Protein AF-A0A093H3T4-F1 (afdb_monomer_lite)

InterPro domains:
  IPR007248 Mpv17/PMP22 [PF04117] (50-95)
  IPR007248 Mpv17/PMP22 [PTHR11266] (2-95)

pLDDT: mean 73.81, std 11.04, range [38.28, 86.94]

Foldseek 3Di:
DDPDPVNVVLVVVLCVVQPDDDLVSVVVSVCCCLVPVVLVVLLVVLQVVCVVVVHDPVRSVVCCVVVSVVVSVVCVVPVVVVSVVCPVVVDPPPD

Sequence (95 aa):
LLQGPVLGSWYKVLDRLIPGATKAVAVRKMLLDQGGFAPCFLGCFLAIAGAMNGLSVQENWSKIQQDYVDALLTNYCIWPPVQIANFYFVPLNHR

Radius of gyration: 16.25 Å; chains: 1; bounding box: 37×25×40 Å

Secondary structure (DSSP, 8-state):
----HHHHHHHHHHHHHS---SHHHHHHHHHHIIIIIHHHHHHHHHHHHHHHTT--HHHHHHHHHHHHHHHHHHHHHHHHHHHHHHHHHS-TT--

Organism: NCBI:txid441894

Structure (mmCIF, N/CA/C/O backbone):
data_AF-A0A093H3T4-F1
#
_entry.id   AF-A0A093H3T4-F1
#
loop_
_atom_site.group_PDB
_atom_site.id
_atom_site.type_symbol
_atom_site.label_atom_id
_atom_site.label_alt_id
_atom_site.label_comp_id
_atom_site.label_asym_id
_atom_site.label_entity_id
_atom_site.label_seq_id
_atom_site.pdbx_PDB_ins_code
_atom_site.Cartn_x
_atom_site.Cartn_y
_atom_site.Cartn_z
_atom_site.occupancy
_atom_site.B_iso_or_equiv
_atom_site.auth_seq_id
_atom_site.auth_comp_id
_atom_site.auth_asym_id
_atom_site.auth_atom_id
_atom_site.pdbx_PDB_model_num
ATOM 1 N N . LEU A 1 1 ? 13.723 16.320 -3.525 1.00 38.28 1 LEU A N 1
ATOM 2 C CA . LEU A 1 1 ? 12.307 16.678 -3.279 1.00 38.28 1 LEU A CA 1
ATOM 3 C C . LEU A 1 1 ? 11.788 15.784 -2.166 1.00 38.28 1 LEU A C 1
ATOM 5 O O . LEU A 1 1 ? 12.072 14.596 -2.206 1.00 38.28 1 LEU A O 1
ATOM 9 N N . LEU A 1 2 ? 11.174 16.382 -1.146 1.00 43.81 2 LEU A N 1
ATOM 10 C CA . LEU A 1 2 ? 10.850 15.838 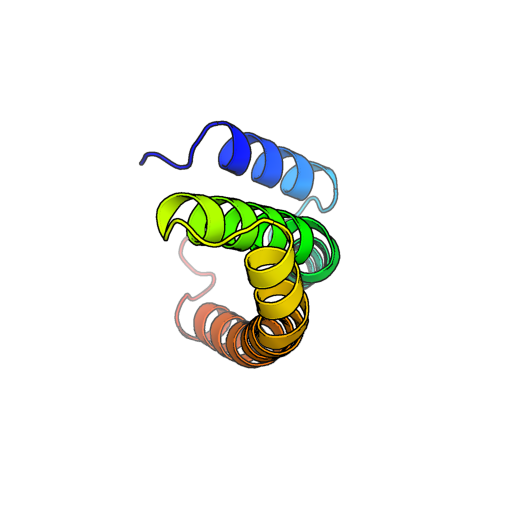0.181 1.00 43.81 2 LEU A CA 1
ATOM 11 C C . LEU A 1 2 ? 10.129 14.470 0.163 1.00 43.81 2 LEU A C 1
ATOM 13 O O . LEU A 1 2 ? 8.924 14.397 0.368 1.00 43.81 2 LEU A O 1
ATOM 17 N N . GLN A 1 3 ? 10.851 13.367 -0.035 1.00 47.50 3 GLN A N 1
ATOM 18 C CA . GLN A 1 3 ? 10.390 12.066 0.446 1.00 47.50 3 GLN A CA 1
ATOM 19 C C . GLN A 1 3 ? 10.791 12.004 1.917 1.00 47.50 3 GLN A C 1
ATOM 21 O O . GLN A 1 3 ? 11.978 12.100 2.228 1.00 47.50 3 GLN A O 1
ATOM 26 N N . GLY A 1 4 ? 9.811 11.958 2.823 1.00 59.38 4 GLY A N 1
ATOM 27 C CA . GLY A 1 4 ? 10.053 12.030 4.266 1.00 59.38 4 GLY A CA 1
ATOM 28 C C . GLY A 1 4 ? 11.126 11.035 4.740 1.00 59.38 4 GLY A C 1
ATOM 29 O O . GLY A 1 4 ? 11.337 10.008 4.090 1.00 59.38 4 GLY A O 1
ATOM 30 N N . PRO A 1 5 ? 11.798 11.295 5.878 1.00 65.12 5 PRO A N 1
ATOM 31 C CA . PRO A 1 5 ? 12.917 10.475 6.365 1.00 65.12 5 PRO A CA 1
ATOM 32 C C . PRO A 1 5 ? 12.582 8.975 6.457 1.00 65.12 5 PRO A C 1
ATOM 34 O O . PRO A 1 5 ? 13.454 8.130 6.256 1.00 65.12 5 PRO A O 1
ATOM 37 N N . VAL A 1 6 ? 11.307 8.646 6.677 1.00 61.00 6 VAL A N 1
ATOM 38 C CA . VAL A 1 6 ? 10.765 7.280 6.685 1.00 61.00 6 VAL A CA 1
ATOM 39 C C . VAL A 1 6 ? 10.815 6.629 5.298 1.00 61.00 6 VAL A C 1
ATOM 41 O O . VAL A 1 6 ? 11.361 5.538 5.156 1.00 61.00 6 VAL A O 1
ATOM 44 N N . LEU A 1 7 ? 10.324 7.315 4.262 1.00 61.06 7 LEU A N 1
ATOM 45 C CA . LEU A 1 7 ? 10.337 6.819 2.882 1.00 61.06 7 LEU A CA 1
ATOM 46 C C . LEU A 1 7 ? 11.770 6.669 2.366 1.00 61.06 7 LEU A C 1
ATOM 48 O O . LEU A 1 7 ? 12.120 5.629 1.817 1.00 61.06 7 LEU A O 1
ATOM 52 N N . GLY A 1 8 ? 12.633 7.659 2.612 1.00 68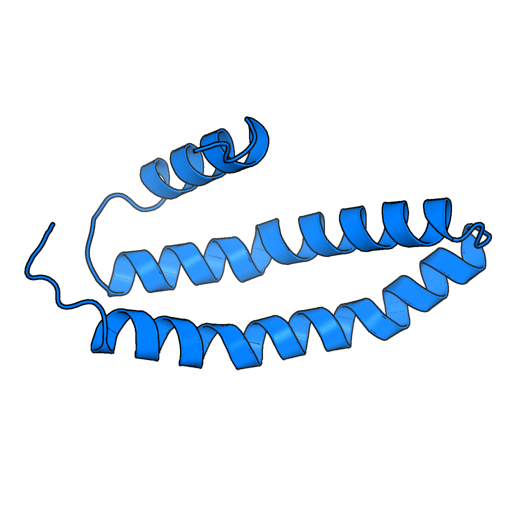.19 8 GLY A N 1
ATOM 53 C CA . GLY A 1 8 ? 14.040 7.579 2.209 1.00 68.19 8 GLY A CA 1
ATOM 54 C C . GLY A 1 8 ? 14.798 6.425 2.879 1.00 68.19 8 GLY A C 1
ATOM 55 O O . GLY A 1 8 ? 15.650 5.792 2.254 1.00 68.19 8 GLY A O 1
ATOM 56 N N . SER A 1 9 ? 14.474 6.116 4.139 1.00 72.50 9 SER A N 1
ATOM 57 C CA . SER A 1 9 ? 15.056 4.974 4.857 1.00 72.50 9 SER A CA 1
ATOM 58 C C . SER A 1 9 ? 14.532 3.643 4.320 1.00 72.50 9 SER A C 1
ATOM 60 O O . SER A 1 9 ? 15.311 2.711 4.128 1.00 72.50 9 SER A O 1
ATOM 62 N N . TRP A 1 10 ? 13.238 3.570 4.009 1.00 69.88 10 TRP A N 1
ATOM 63 C CA . TRP A 1 10 ? 12.615 2.385 3.428 1.00 69.88 10 TRP A CA 1
ATOM 64 C C . TRP A 1 10 ? 13.157 2.060 2.028 1.00 69.88 10 TRP A C 1
ATOM 66 O O . TRP A 1 10 ? 13.564 0.926 1.776 1.00 69.88 10 TRP A O 1
ATOM 76 N N . TYR A 1 11 ? 13.311 3.063 1.156 1.00 66.25 11 TYR A N 1
ATOM 77 C CA . TYR A 1 11 ? 13.944 2.880 -0.154 1.00 66.25 11 TYR A CA 1
ATOM 78 C C . TYR A 1 11 ? 15.403 2.411 -0.047 1.00 66.25 11 TYR A C 1
ATOM 80 O O . TYR A 1 11 ? 15.825 1.549 -0.816 1.00 66.25 11 TYR A O 1
ATOM 88 N N . LYS A 1 12 ? 16.166 2.891 0.947 1.00 71.81 12 LYS A N 1
ATOM 89 C CA . LYS A 1 12 ? 17.523 2.380 1.230 1.00 71.81 12 LYS A CA 1
ATOM 90 C C . LYS A 1 12 ? 17.526 0.912 1.664 1.00 71.81 12 LYS A C 1
ATOM 92 O O . LYS A 1 12 ? 18.436 0.171 1.291 1.00 71.81 12 LYS A O 1
ATOM 97 N N . VAL A 1 13 ? 16.541 0.487 2.456 1.00 75.38 13 VAL A N 1
ATOM 98 C CA . VAL A 1 13 ? 16.375 -0.921 2.854 1.00 75.38 13 VAL A CA 1
ATOM 99 C C . VAL A 1 13 ? 16.015 -1.778 1.640 1.00 75.38 13 VAL A C 1
ATOM 101 O O . VAL A 1 13 ? 16.646 -2.810 1.424 1.00 75.38 13 VAL A O 1
ATOM 104 N N . LEU A 1 14 ? 15.090 -1.320 0.795 1.00 67.44 14 LEU A N 1
ATOM 105 C CA . LEU A 1 14 ? 14.729 -1.977 -0.466 1.00 67.44 14 LEU A CA 1
ATOM 106 C C . LEU A 1 14 ? 15.922 -2.119 -1.421 1.00 67.44 14 LEU A C 1
ATOM 108 O O . LEU A 1 14 ? 16.099 -3.178 -2.024 1.00 67.44 14 LEU A O 1
ATOM 112 N N . ASP A 1 15 ? 16.760 -1.088 -1.543 1.00 71.25 15 ASP A N 1
ATOM 113 C CA . ASP A 1 15 ? 17.978 -1.127 -2.361 1.00 71.25 15 ASP A CA 1
ATOM 114 C C . ASP A 1 15 ? 19.030 -2.102 -1.819 1.00 71.25 15 ASP A C 1
ATOM 116 O O . ASP A 1 15 ? 19.719 -2.747 -2.610 1.00 71.25 15 ASP A O 1
ATOM 120 N N . ARG A 1 16 ? 19.133 -2.261 -0.492 1.00 74.81 16 ARG A N 1
ATOM 121 C CA . ARG A 1 16 ? 20.004 -3.275 0.127 1.00 74.81 16 ARG A CA 1
ATOM 122 C C . ARG A 1 16 ? 19.463 -4.696 -0.017 1.00 74.81 16 ARG A C 1
ATOM 124 O O . ARG A 1 16 ? 20.251 -5.610 -0.231 1.00 74.81 16 ARG A O 1
ATOM 131 N N . LEU A 1 17 ? 18.151 -4.887 0.125 1.00 70.31 17 LEU A N 1
ATOM 132 C CA . LEU A 1 17 ? 17.511 -6.205 0.047 1.00 70.31 17 LEU A CA 1
ATOM 133 C C . LEU A 1 17 ? 17.493 -6.751 -1.378 1.00 70.31 17 LEU A C 1
ATOM 135 O O . LEU A 1 17 ? 17.661 -7.951 -1.585 1.00 70.31 17 LEU A O 1
ATOM 139 N N . ILE A 1 18 ? 17.283 -5.879 -2.365 1.00 68.88 18 ILE A N 1
ATOM 140 C CA . ILE A 1 18 ? 17.274 -6.265 -3.771 1.00 68.88 18 ILE A CA 1
ATOM 141 C C . ILE A 1 18 ? 18.222 -5.336 -4.537 1.00 68.88 18 ILE A C 1
ATOM 143 O O . ILE A 1 18 ? 17.781 -4.347 -5.141 1.00 68.88 18 ILE A O 1
ATOM 147 N N . PRO A 1 19 ? 19.531 -5.643 -4.521 1.00 66.50 19 PRO A N 1
ATOM 148 C CA . PRO A 1 19 ? 20.510 -4.888 -5.279 1.00 66.50 19 PRO A CA 1
ATOM 149 C C . PRO A 1 19 ? 20.277 -5.105 -6.775 1.00 66.50 19 PRO A C 1
ATOM 151 O O . PRO A 1 19 ? 20.072 -6.224 -7.247 1.00 66.50 19 PRO A O 1
ATOM 154 N N . GLY A 1 20 ? 20.298 -4.011 -7.530 1.00 65.00 20 GLY A N 1
ATOM 155 C CA . GLY A 1 20 ? 20.157 -4.041 -8.979 1.00 65.00 20 GLY A CA 1
ATOM 156 C C . GLY A 1 20 ? 19.076 -3.114 -9.521 1.00 65.00 20 GLY A C 1
ATOM 157 O O . GLY A 1 20 ? 18.241 -2.549 -8.815 1.00 65.00 20 GLY A O 1
ATOM 158 N N . ALA A 1 21 ? 19.140 -2.951 -10.835 1.00 63.97 21 ALA A N 1
ATOM 159 C CA . ALA A 1 21 ? 18.388 -1.965 -11.599 1.00 63.97 21 ALA A CA 1
ATOM 160 C C . ALA A 1 21 ? 17.427 -2.601 -12.618 1.00 63.97 21 ALA A C 1
ATOM 162 O O . ALA A 1 21 ? 16.754 -1.895 -13.366 1.00 63.97 21 ALA A O 1
ATOM 163 N N . THR A 1 22 ? 17.374 -3.930 -12.680 1.00 69.69 22 THR A N 1
ATOM 164 C CA . THR A 1 22 ? 16.628 -4.654 -13.710 1.00 69.69 22 THR A CA 1
ATOM 165 C C . THR A 1 22 ? 15.124 -4.662 -13.439 1.00 69.69 22 THR A C 1
ATOM 167 O O . THR A 1 22 ? 14.667 -4.506 -12.306 1.00 69.69 22 THR A O 1
ATOM 170 N N . LYS A 1 23 ? 14.329 -4.891 -14.492 1.00 67.94 23 LYS A N 1
ATOM 171 C CA . LYS A 1 23 ? 12.857 -4.952 -14.409 1.00 67.94 23 LYS A CA 1
ATOM 172 C C . LYS A 1 23 ? 12.380 -5.965 -13.358 1.00 67.94 23 LYS A C 1
ATOM 174 O O . LYS A 1 23 ? 11.496 -5.666 -12.566 1.00 67.94 23 LYS A O 1
ATOM 179 N N . ALA A 1 24 ? 13.044 -7.120 -13.277 1.00 71.44 24 ALA A N 1
ATOM 180 C CA . ALA A 1 24 ? 12.773 -8.140 -12.264 1.00 71.44 24 ALA A CA 1
ATOM 181 C C . ALA A 1 24 ? 13.024 -7.648 -10.825 1.00 71.44 24 ALA A C 1
ATOM 183 O O . ALA A 1 24 ? 12.284 -8.011 -9.913 1.00 71.44 24 ALA A O 1
ATOM 184 N N . VAL A 1 25 ? 14.034 -6.798 -10.611 1.00 73.50 25 VAL A N 1
ATOM 185 C CA . VAL A 1 25 ? 14.315 -6.189 -9.302 1.00 73.50 25 VAL A CA 1
ATOM 186 C C . VAL A 1 25 ? 13.220 -5.198 -8.917 1.00 73.50 25 VAL A C 1
ATOM 188 O O . VAL A 1 25 ? 12.766 -5.217 -7.779 1.00 73.50 25 VAL A O 1
ATOM 191 N N . ALA A 1 26 ? 12.741 -4.386 -9.858 1.00 71.31 26 ALA A N 1
ATOM 192 C CA . ALA A 1 26 ? 11.646 -3.454 -9.605 1.00 71.31 26 ALA A CA 1
ATOM 193 C C . ALA A 1 26 ? 10.316 -4.172 -9.293 1.00 71.31 26 ALA A C 1
ATOM 195 O O . ALA A 1 26 ? 9.600 -3.753 -8.385 1.00 71.31 26 ALA A O 1
ATOM 196 N N . VAL A 1 27 ? 10.020 -5.295 -9.956 1.00 75.19 27 VAL A N 1
ATOM 197 C CA . VAL A 1 27 ? 8.863 -6.141 -9.603 1.00 75.19 27 VAL A CA 1
ATOM 198 C C . VAL A 1 27 ? 9.026 -6.734 -8.200 1.00 75.19 27 VAL A C 1
ATOM 200 O O . VAL A 1 27 ? 8.108 -6.652 -7.393 1.00 75.19 27 VAL A O 1
ATOM 203 N N . ARG A 1 28 ? 10.204 -7.272 -7.855 1.00 74.44 28 ARG A N 1
ATOM 204 C CA . ARG A 1 28 ? 10.461 -7.813 -6.506 1.00 74.44 28 ARG A CA 1
ATOM 205 C C . ARG A 1 28 ? 10.373 -6.745 -5.410 1.00 74.44 28 ARG A C 1
ATOM 207 O O . ARG A 1 28 ? 9.830 -7.024 -4.347 1.00 74.44 28 ARG A O 1
ATOM 214 N N . LYS A 1 29 ? 10.874 -5.532 -5.672 1.00 75.31 29 LYS A N 1
ATOM 215 C CA . LYS A 1 29 ? 10.749 -4.385 -4.761 1.00 75.31 29 LYS A CA 1
ATOM 216 C C . LYS A 1 29 ? 9.286 -4.018 -4.556 1.00 75.31 29 LYS A C 1
ATOM 218 O O . LYS A 1 29 ? 8.876 -3.909 -3.411 1.00 75.31 29 LYS A O 1
ATOM 223 N N . MET A 1 30 ? 8.497 -3.941 -5.631 1.00 76.94 30 MET A N 1
ATOM 224 C CA . MET A 1 30 ? 7.054 -3.706 -5.528 1.00 76.94 30 MET A CA 1
ATOM 225 C C . MET A 1 30 ? 6.354 -4.804 -4.735 1.00 76.94 30 MET A C 1
ATOM 227 O O . MET A 1 30 ? 5.5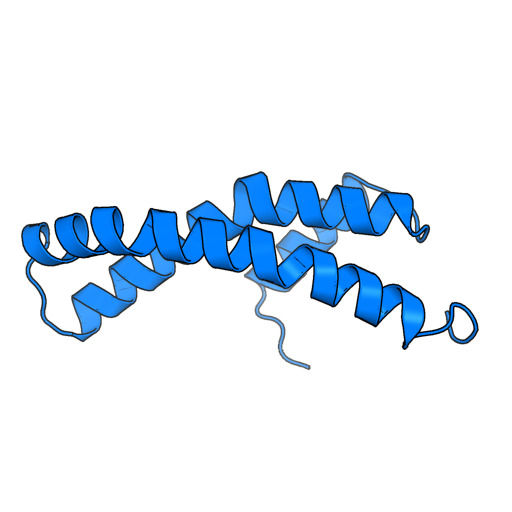40 -4.479 -3.892 1.00 76.94 30 MET A O 1
ATOM 231 N N . LEU A 1 31 ? 6.670 -6.083 -4.945 1.00 79.00 31 LEU A N 1
ATOM 232 C CA . LEU A 1 31 ? 6.048 -7.166 -4.175 1.00 79.00 31 LEU A CA 1
ATOM 233 C C . LEU A 1 31 ? 6.356 -7.069 -2.672 1.00 79.00 31 LEU A C 1
ATOM 235 O O . LEU A 1 31 ? 5.470 -7.309 -1.858 1.00 79.00 31 LEU A O 1
ATOM 239 N N . LEU A 1 32 ? 7.580 -6.684 -2.299 1.00 79.62 32 LEU A N 1
ATOM 240 C CA . LEU A 1 32 ? 7.944 -6.425 -0.900 1.00 79.62 32 LEU A CA 1
ATOM 241 C C . LEU A 1 32 ? 7.227 -5.198 -0.329 1.00 79.62 32 LEU A C 1
ATOM 243 O O . LEU A 1 32 ? 6.744 -5.240 0.802 1.00 79.62 32 LEU A O 1
ATOM 247 N N . ASP A 1 33 ? 7.144 -4.127 -1.115 1.00 77.00 33 ASP A N 1
ATOM 248 C CA . ASP A 1 33 ? 6.442 -2.904 -0.733 1.00 77.00 33 ASP A CA 1
ATOM 249 C C . ASP A 1 33 ? 4.961 -3.193 -0.490 1.00 77.00 33 ASP A C 1
ATOM 251 O O . ASP A 1 33 ? 4.417 -2.919 0.576 1.00 77.00 33 ASP A O 1
ATOM 255 N N . GLN A 1 34 ? 4.340 -3.863 -1.454 1.00 72.38 34 GLN A N 1
ATOM 256 C CA . GLN A 1 34 ? 2.934 -4.224 -1.459 1.00 72.38 34 GLN A CA 1
ATOM 257 C C . GLN A 1 34 ? 2.595 -5.262 -0.386 1.00 72.38 34 GLN A C 1
ATOM 259 O O . GLN A 1 34 ? 1.521 -5.192 0.203 1.00 72.38 34 GLN A O 1
ATOM 264 N N . GLY A 1 35 ? 3.491 -6.208 -0.095 1.00 74.31 35 GLY A N 1
ATOM 265 C CA . GLY A 1 35 ? 3.257 -7.262 0.895 1.00 74.31 35 GLY A CA 1
ATOM 266 C C . GLY A 1 35 ? 3.497 -6.845 2.348 1.00 74.31 35 GLY A C 1
ATOM 267 O O . GLY A 1 35 ? 2.888 -7.421 3.245 1.00 74.31 35 GLY A O 1
ATOM 268 N N . GLY A 1 36 ? 4.374 -5.868 2.599 1.00 76.25 36 GLY A N 1
ATOM 269 C CA . GLY A 1 36 ? 4.771 -5.491 3.961 1.00 76.25 36 GLY A CA 1
ATOM 270 C C . GLY A 1 36 ? 4.506 -4.032 4.313 1.00 76.25 36 GLY A C 1
ATOM 271 O O . GLY A 1 36 ? 3.884 -3.735 5.332 1.00 76.25 36 GLY A O 1
ATOM 272 N N . PHE A 1 37 ? 4.977 -3.104 3.483 1.00 75.69 37 PHE A N 1
ATOM 273 C CA . PHE A 1 37 ? 4.935 -1.682 3.815 1.00 75.69 37 PHE A CA 1
ATOM 274 C C . PHE A 1 37 ? 3.566 -1.063 3.546 1.00 75.69 37 PHE A C 1
ATOM 276 O O . PHE A 1 37 ? 3.033 -0.374 4.410 1.00 75.69 37 PHE A O 1
ATOM 283 N N . ALA A 1 38 ? 2.969 -1.350 2.390 1.00 78.00 38 ALA A N 1
ATOM 284 C CA . ALA A 1 38 ? 1.644 -0.883 2.005 1.00 78.00 38 ALA A CA 1
ATOM 285 C C . ALA A 1 38 ? 0.551 -1.245 3.031 1.00 78.00 38 ALA A C 1
ATOM 287 O O . ALA A 1 38 ? -0.150 -0.325 3.451 1.00 78.00 38 ALA A O 1
ATOM 288 N N . PRO A 1 39 ? 0.418 -2.502 3.508 1.00 77.44 39 PRO A N 1
ATOM 289 C CA . PRO A 1 39 ? -0.570 -2.846 4.532 1.00 77.44 39 PRO A CA 1
ATOM 290 C C . PRO A 1 39 ? -0.347 -2.088 5.850 1.00 77.44 39 PRO A C 1
ATOM 292 O O . PRO A 1 39 ? -1.272 -1.475 6.380 1.00 77.44 39 PRO A O 1
ATOM 295 N N . CYS A 1 40 ? 0.891 -2.032 6.351 1.00 81.38 40 CYS A N 1
ATOM 296 C CA . CYS A 1 40 ? 1.204 -1.288 7.575 1.00 81.38 40 CYS A CA 1
ATOM 297 C C . CYS A 1 40 ? 0.938 0.219 7.431 1.00 81.38 40 CYS A C 1
ATOM 299 O O . CYS A 1 40 ? 0.321 0.831 8.303 1.00 81.38 40 CYS A O 1
ATOM 301 N N . PHE A 1 41 ? 1.370 0.820 6.322 1.00 80.19 41 PHE A N 1
ATOM 302 C CA . PHE A 1 41 ? 1.184 2.242 6.053 1.00 80.19 41 PHE A CA 1
ATOM 303 C C . PHE A 1 41 ? -0.297 2.598 5.900 1.00 80.19 41 PHE A C 1
ATOM 305 O O . PHE A 1 41 ? -0.750 3.579 6.484 1.00 80.19 41 PHE A O 1
ATOM 312 N N . LEU A 1 42 ? -1.060 1.783 5.167 1.00 81.00 42 LEU A N 1
ATOM 313 C CA . LEU A 1 42 ? -2.494 1.968 4.965 1.00 81.00 42 LEU A CA 1
ATOM 314 C C . LEU A 1 42 ? -3.268 1.838 6.282 1.00 81.00 42 LEU A C 1
ATOM 316 O O . LEU A 1 42 ? -4.130 2.666 6.563 1.00 81.00 42 LEU A O 1
ATOM 320 N N . GLY A 1 43 ? -2.921 0.856 7.121 1.00 81.56 43 GLY A N 1
ATOM 321 C CA . GLY A 1 43 ? -3.510 0.695 8.451 1.00 81.56 43 GLY A CA 1
ATOM 322 C C . GLY A 1 43 ? -3.252 1.907 9.350 1.00 81.56 43 GLY A C 1
ATOM 323 O O . GLY A 1 43 ? -4.188 2.449 9.936 1.00 81.56 43 GLY A O 1
ATOM 324 N N . CYS A 1 44 ? -2.007 2.394 9.407 1.00 83.69 44 CYS A N 1
ATOM 325 C CA . CYS A 1 44 ? -1.673 3.615 10.147 1.00 83.69 44 CYS A CA 1
ATOM 326 C C . CYS A 1 44 ? -2.387 4.850 9.584 1.00 83.69 44 CYS A C 1
ATOM 328 O O . CYS A 1 44 ? -2.889 5.671 10.350 1.00 83.69 44 CYS A O 1
ATOM 330 N N . PHE A 1 45 ? -2.453 4.983 8.259 1.00 83.81 45 PHE A N 1
ATOM 331 C CA . PHE A 1 45 ? -3.115 6.102 7.597 1.00 83.81 45 PHE A CA 1
ATOM 332 C C . PHE A 1 45 ? -4.613 6.133 7.905 1.00 83.81 45 PHE A C 1
ATOM 334 O O . PHE A 1 45 ? -5.122 7.173 8.314 1.00 83.81 45 PHE A O 1
ATOM 341 N N . LEU A 1 46 ? -5.310 5.000 7.773 1.00 82.62 46 LEU A N 1
ATOM 342 C CA . LEU A 1 46 ? -6.733 4.902 8.094 1.00 82.62 46 LEU A CA 1
ATOM 343 C C . LEU A 1 46 ? -6.989 5.130 9.589 1.00 82.62 46 LEU A C 1
ATOM 345 O O . LEU A 1 46 ? -7.928 5.840 9.937 1.00 82.62 46 LEU A O 1
ATOM 349 N N . ALA A 1 47 ? -6.118 4.624 10.470 1.00 83.12 47 ALA A N 1
ATOM 350 C CA . ALA A 1 47 ? -6.220 4.868 11.906 1.00 83.12 47 ALA A CA 1
ATOM 351 C C . ALA A 1 47 ? -6.134 6.365 12.248 1.00 83.12 47 ALA A C 1
ATOM 353 O O . ALA A 1 47 ? -6.982 6.874 12.984 1.00 83.12 47 ALA A O 1
ATOM 354 N N . ILE A 1 48 ? -5.159 7.078 11.674 1.00 84.88 48 ILE A N 1
ATOM 355 C CA . ILE A 1 48 ? -5.011 8.530 11.839 1.00 84.88 48 ILE A CA 1
ATOM 356 C C . ILE A 1 48 ? -6.200 9.265 11.212 1.00 84.88 48 ILE A C 1
ATOM 358 O O . ILE A 1 48 ? -6.760 10.164 11.835 1.00 84.88 48 ILE A O 1
ATOM 362 N N . ALA A 1 49 ? -6.624 8.869 10.011 1.00 83.25 49 ALA A N 1
ATOM 363 C CA . ALA A 1 49 ? -7.745 9.488 9.315 1.00 83.25 49 ALA A CA 1
ATOM 364 C C . ALA A 1 49 ? -9.051 9.358 10.111 1.00 83.25 49 ALA A C 1
ATOM 366 O O . ALA A 1 49 ? -9.787 10.334 10.234 1.00 83.25 49 ALA A O 1
ATOM 367 N N . GLY A 1 50 ? -9.340 8.195 10.695 1.00 83.38 50 GLY A N 1
ATOM 368 C CA . GLY A 1 50 ? -10.525 8.026 11.533 1.00 83.38 50 GLY A CA 1
ATOM 369 C C . GLY A 1 50 ? -10.460 8.834 12.826 1.00 83.38 50 GLY A C 1
ATOM 370 O O . GLY A 1 50 ? -11.457 9.447 13.200 1.00 83.38 50 GLY A O 1
ATOM 371 N N . ALA A 1 51 ? -9.279 8.938 13.446 1.00 84.62 51 ALA A N 1
ATOM 372 C CA . ALA A 1 51 ? -9.074 9.813 14.600 1.00 84.62 51 ALA A CA 1
ATOM 373 C C . ALA A 1 51 ? -9.302 11.297 14.248 1.00 84.62 51 ALA A C 1
ATOM 375 O O . ALA A 1 51 ? -9.946 12.018 15.004 1.00 84.62 51 ALA A O 1
ATOM 376 N N . MET A 1 52 ? -8.838 11.746 13.077 1.00 86.62 52 MET A N 1
ATOM 377 C CA . MET A 1 52 ? -9.071 13.110 12.581 1.00 86.62 52 MET A CA 1
ATOM 378 C C . MET A 1 52 ? -10.539 13.386 12.236 1.00 86.62 52 MET A C 1
ATOM 380 O O . MET A 1 52 ? -10.996 14.513 12.395 1.00 86.62 52 MET A O 1
ATOM 384 N N . ASN A 1 53 ? -11.280 12.372 11.785 1.00 84.38 53 ASN A N 1
ATOM 385 C CA . ASN A 1 53 ? -12.719 12.476 11.527 1.00 84.38 53 ASN A CA 1
ATOM 386 C C . ASN A 1 53 ? -13.565 12.437 12.814 1.00 84.38 53 ASN A C 1
ATOM 388 O O . ASN A 1 53 ? -14.786 12.543 12.736 1.00 84.38 53 ASN A O 1
ATOM 392 N N . GLY A 1 54 ? -12.941 12.287 13.988 1.00 86.94 54 GLY A N 1
ATOM 393 C CA . GLY A 1 54 ? -13.643 12.209 15.269 1.00 86.94 54 GLY A CA 1
ATOM 394 C C . GLY A 1 54 ? -14.404 10.898 15.479 1.00 86.94 54 GLY A C 1
ATOM 395 O O . GLY A 1 54 ? -15.285 10.847 16.334 1.00 86.94 54 GLY A O 1
ATOM 396 N N . LEU A 1 55 ? -14.081 9.847 14.715 1.00 86.12 55 LEU A N 1
ATOM 397 C CA . LEU A 1 55 ? -14.674 8.524 14.898 1.00 86.12 55 LEU A CA 1
ATOM 398 C C . LEU A 1 55 ? -14.214 7.918 16.225 1.00 86.12 55 LEU A C 1
ATOM 400 O O . LEU A 1 55 ? -13.048 8.050 16.616 1.00 86.12 55 LEU A O 1
ATOM 404 N N . SER A 1 56 ? -15.108 7.189 16.893 1.00 86.44 56 SER A N 1
ATOM 405 C CA . SER A 1 56 ? -14.712 6.356 18.026 1.00 86.44 56 SER A CA 1
ATOM 406 C C . SER A 1 56 ? -13.743 5.256 17.576 1.00 86.44 56 SER A C 1
ATOM 408 O O . SER A 1 56 ? -13.688 4.874 16.404 1.00 86.44 56 SER A O 1
ATOM 410 N N . VAL A 1 57 ? -12.968 4.706 18.515 1.00 81.19 57 VAL A N 1
ATOM 411 C CA . VAL A 1 57 ? -11.997 3.639 18.218 1.00 81.19 57 VAL A CA 1
ATOM 412 C C . VAL A 1 57 ? -12.688 2.424 17.591 1.00 81.19 57 VAL A C 1
ATOM 414 O O . VAL A 1 57 ? -12.144 1.837 16.659 1.00 81.19 57 VAL A O 1
ATOM 417 N N . GLN A 1 58 ? -13.895 2.074 18.049 1.00 85.31 58 GLN A N 1
ATOM 418 C CA . GLN A 1 58 ? -14.671 0.970 17.482 1.00 85.31 58 GLN A CA 1
ATOM 419 C C . GLN A 1 58 ? -15.142 1.254 16.050 1.00 85.31 58 GLN A C 1
ATOM 421 O O . GLN A 1 58 ? -15.014 0.384 15.190 1.00 85.31 58 GLN A O 1
ATOM 426 N N . GLU A 1 59 ? -15.652 2.456 15.771 1.00 85.38 59 GLU A N 1
ATOM 427 C CA . GLU A 1 59 ? -16.099 2.841 14.423 1.00 85.38 59 GLU A CA 1
ATOM 428 C C . GLU A 1 59 ? -14.927 2.910 13.449 1.00 85.38 59 GLU A C 1
ATOM 430 O O . GLU A 1 59 ? -15.011 2.396 12.335 1.00 85.38 59 GLU A O 1
ATOM 435 N N . ASN A 1 60 ? -13.809 3.489 13.888 1.00 85.38 60 ASN A N 1
ATOM 436 C CA . ASN A 1 60 ? -12.585 3.545 13.105 1.00 85.38 60 ASN A CA 1
ATOM 437 C C . ASN A 1 60 ? -12.062 2.136 12.805 1.00 85.38 60 ASN A C 1
ATOM 439 O O . ASN A 1 60 ? -11.739 1.825 11.665 1.00 85.38 60 ASN A O 1
ATOM 443 N N . TRP A 1 61 ? -12.046 1.249 13.804 1.00 82.50 61 TRP A N 1
ATOM 444 C CA . TRP A 1 61 ? -11.638 -0.140 13.610 1.00 82.50 61 TRP A CA 1
ATOM 445 C C . TRP A 1 61 ? -12.550 -0.883 12.630 1.00 82.50 61 TRP A C 1
ATOM 447 O O . TRP A 1 61 ? -12.062 -1.567 11.734 1.00 82.50 61 TRP A O 1
ATOM 457 N N . SER A 1 62 ? -13.867 -0.718 12.757 1.00 85.00 62 SER A N 1
ATOM 458 C CA . SER A 1 62 ? -14.833 -1.355 11.858 1.00 85.00 62 SER A CA 1
ATOM 459 C C . SER A 1 62 ? -14.688 -0.840 10.422 1.00 85.00 62 SER A C 1
ATOM 461 O O . SER A 1 62 ? -14.651 -1.633 9.482 1.00 85.00 62 SER A O 1
ATOM 463 N N . LYS A 1 63 ? -14.481 0.474 10.261 1.00 83.44 63 LYS A N 1
ATOM 464 C CA . LYS A 1 63 ? -14.206 1.109 8.970 1.00 83.44 63 LYS A CA 1
ATOM 465 C C . LYS A 1 63 ? -12.890 0.634 8.363 1.00 83.44 63 LYS A C 1
ATOM 467 O O . LYS A 1 63 ? -12.852 0.336 7.177 1.00 83.44 63 LYS A O 1
ATOM 472 N N . ILE A 1 64 ? -11.834 0.508 9.169 1.00 83.88 64 ILE A N 1
ATOM 473 C CA . ILE A 1 64 ? -10.571 -0.088 8.731 1.00 83.88 64 ILE A CA 1
ATOM 474 C C . ILE A 1 64 ? -10.840 -1.507 8.244 1.00 83.88 64 ILE A C 1
ATOM 476 O O . ILE A 1 64 ? -10.482 -1.810 7.123 1.00 83.88 64 ILE A O 1
ATOM 480 N N . GLN A 1 65 ? -11.513 -2.373 9.001 1.00 82.12 65 GLN A N 1
ATOM 481 C CA . GLN A 1 65 ? -11.735 -3.750 8.543 1.00 82.12 65 GLN A CA 1
AT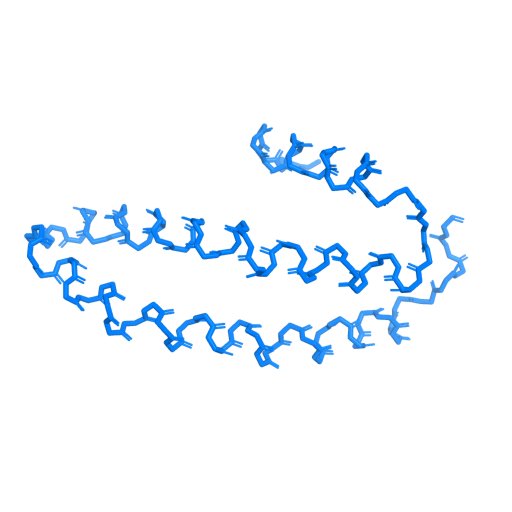OM 482 C C . GLN A 1 65 ? -12.541 -3.850 7.240 1.00 82.12 65 GLN A C 1
ATOM 484 O O . GLN A 1 65 ? -12.264 -4.746 6.445 1.00 82.12 65 GLN A O 1
ATOM 489 N N . GLN A 1 66 ? -13.495 -2.943 7.013 1.00 84.38 66 GLN A N 1
ATOM 490 C CA . GLN A 1 66 ? -14.256 -2.881 5.763 1.00 84.38 66 GLN A CA 1
ATOM 491 C C . GLN A 1 66 ? -13.416 -2.336 4.603 1.00 84.38 66 GLN A C 1
ATOM 493 O O . GLN A 1 66 ? -13.242 -3.014 3.595 1.00 84.38 66 GLN A O 1
ATOM 498 N N . ASP A 1 67 ? -12.848 -1.141 4.761 1.00 82.94 67 ASP A N 1
ATOM 499 C CA . ASP A 1 67 ? -12.207 -0.414 3.662 1.00 82.94 67 ASP A CA 1
ATOM 500 C C . ASP A 1 67 ? -10.779 -0.912 3.386 1.00 82.94 67 ASP A C 1
ATOM 502 O O . ASP A 1 67 ? -10.265 -0.753 2.281 1.00 82.94 67 ASP A O 1
ATOM 506 N N . TYR A 1 68 ? -10.107 -1.514 4.371 1.00 81.75 68 TYR A N 1
ATOM 507 C CA . TYR A 1 68 ? -8.704 -1.922 4.265 1.00 81.75 68 TYR A CA 1
ATOM 508 C C . TYR A 1 68 ? -8.492 -3.005 3.218 1.00 81.75 68 TYR A C 1
ATOM 510 O O . TYR A 1 68 ? -7.555 -2.904 2.430 1.00 81.75 68 TYR A O 1
ATOM 518 N N . VAL A 1 69 ? -9.347 -4.030 3.192 1.00 81.69 69 VAL A N 1
ATOM 519 C CA . VAL A 1 69 ? -9.207 -5.136 2.235 1.00 81.69 69 VAL A CA 1
ATOM 520 C C . VAL A 1 69 ? -9.471 -4.640 0.817 1.00 81.69 69 VAL A C 1
ATOM 522 O O . VAL A 1 69 ? -8.674 -4.917 -0.077 1.00 81.69 69 VAL A O 1
ATOM 525 N N . ASP A 1 70 ? -10.518 -3.839 0.623 1.00 82.50 70 ASP A N 1
ATOM 526 C CA . ASP A 1 70 ? -10.857 -3.262 -0.680 1.00 82.50 70 ASP A CA 1
ATOM 527 C C . ASP A 1 70 ? -9.788 -2.284 -1.171 1.00 82.50 70 ASP A C 1
ATOM 529 O O . ASP A 1 70 ? -9.390 -2.323 -2.339 1.00 82.50 70 ASP A O 1
ATOM 533 N N . ALA A 1 71 ? -9.255 -1.444 -0.282 1.00 80.88 71 ALA A N 1
ATOM 534 C CA . ALA A 1 71 ? -8.158 -0.543 -0.602 1.00 80.88 71 ALA A CA 1
ATOM 535 C C . ALA A 1 71 ? -6.874 -1.317 -0.935 1.00 80.88 71 ALA A C 1
ATOM 537 O O . ALA A 1 71 ? -6.196 -0.965 -1.901 1.00 80.88 71 ALA A O 1
ATOM 538 N N . LEU A 1 72 ? -6.558 -2.392 -0.204 1.00 81.81 72 LEU A N 1
ATOM 539 C CA . LEU A 1 72 ? -5.399 -3.246 -0.472 1.00 81.81 72 LEU A CA 1
ATOM 540 C C . LEU A 1 72 ? -5.539 -3.968 -1.821 1.00 81.81 72 LEU A C 1
ATOM 542 O O . LEU A 1 72 ? -4.617 -3.935 -2.633 1.00 81.81 72 LEU A O 1
ATOM 546 N N . LEU A 1 73 ? -6.704 -4.559 -2.098 1.00 81.31 73 LEU A N 1
ATOM 547 C CA . LEU A 1 73 ? -6.999 -5.232 -3.364 1.00 81.31 73 LEU A CA 1
ATOM 548 C C . LEU A 1 73 ? -6.965 -4.262 -4.542 1.00 81.31 73 LEU A C 1
ATOM 550 O O . LEU A 1 73 ? -6.368 -4.563 -5.573 1.00 81.31 73 LEU A O 1
ATOM 554 N N . THR A 1 74 ? -7.543 -3.073 -4.384 1.00 81.94 74 THR A N 1
ATOM 555 C CA . THR A 1 74 ? -7.487 -2.013 -5.398 1.00 81.94 74 THR A CA 1
ATOM 556 C C . THR A 1 74 ? -6.044 -1.605 -5.671 1.00 81.94 74 THR A C 1
ATOM 558 O O . THR A 1 74 ? -5.637 -1.487 -6.825 1.00 81.94 74 THR A O 1
ATOM 561 N N . ASN A 1 75 ? -5.237 -1.452 -4.621 1.00 79.06 75 ASN A N 1
ATOM 562 C CA . ASN A 1 75 ? -3.817 -1.150 -4.737 1.00 79.06 75 ASN A CA 1
ATOM 563 C C . ASN A 1 75 ? -3.083 -2.275 -5.496 1.00 79.06 75 ASN A C 1
ATOM 565 O O . ASN A 1 75 ? -2.351 -2.000 -6.446 1.00 79.06 75 ASN A O 1
ATOM 569 N N . TYR A 1 76 ? -3.365 -3.541 -5.178 1.00 76.50 76 TYR A N 1
ATOM 570 C CA . TYR A 1 76 ? -2.816 -4.708 -5.878 1.00 76.50 76 TYR A CA 1
ATOM 571 C C . TYR A 1 76 ? -3.309 -4.868 -7.317 1.00 76.50 76 TYR A C 1
ATOM 573 O O . TYR A 1 76 ? -2.585 -5.440 -8.124 1.00 76.50 76 TYR A O 1
ATOM 581 N N . CYS A 1 77 ? -4.488 -4.356 -7.669 1.00 79.56 77 CYS A N 1
ATOM 582 C CA . CYS A 1 77 ? -5.003 -4.371 -9.038 1.00 79.56 77 CYS A CA 1
ATOM 583 C C . CYS A 1 77 ? -4.484 -3.203 -9.884 1.00 79.56 77 CYS A C 1
ATOM 585 O O . CYS A 1 77 ? -4.215 -3.391 -11.065 1.00 79.56 77 CYS A O 1
ATOM 587 N N . ILE A 1 78 ? -4.334 -2.004 -9.310 1.00 78.69 78 ILE A N 1
ATOM 588 C CA . ILE A 1 78 ? -3.904 -0.796 -10.036 1.00 78.69 78 ILE A CA 1
ATOM 589 C C . ILE A 1 78 ? -2.388 -0.775 -10.235 1.00 78.69 78 ILE A C 1
ATOM 591 O O . ILE A 1 78 ? -1.907 -0.365 -11.295 1.00 78.69 78 ILE A O 1
ATOM 595 N N . TRP A 1 79 ? -1.614 -1.226 -9.247 1.00 73.50 79 TRP A N 1
ATOM 596 C CA . TRP A 1 79 ? -0.160 -1.108 -9.313 1.00 73.50 79 TRP A CA 1
ATOM 597 C C . TRP A 1 79 ? 0.522 -1.970 -10.371 1.00 73.50 79 TRP A C 1
ATOM 599 O O . TRP A 1 79 ? 1.425 -1.438 -11.009 1.00 73.50 79 TRP A O 1
ATOM 609 N N . PRO A 1 80 ? 0.147 -3.236 -10.630 1.00 74.25 80 PRO A N 1
ATOM 610 C CA . PRO A 1 80 ? 0.766 -4.014 -11.699 1.00 74.25 80 PRO A CA 1
ATOM 611 C C . PRO A 1 80 ? 0.589 -3.379 -13.091 1.00 74.25 80 PRO A C 1
ATOM 613 O O . PRO A 1 80 ? 1.600 -3.225 -13.777 1.00 74.25 80 PRO A O 1
ATOM 616 N N . PRO A 1 81 ? -0.611 -2.916 -13.507 1.00 79.56 81 PRO A N 1
ATOM 617 C CA . PRO A 1 81 ? -0.774 -2.130 -14.728 1.00 79.56 81 PRO A CA 1
ATOM 618 C C . PRO A 1 81 ? 0.064 -0.852 -14.728 1.00 79.56 81 PRO A C 1
ATOM 620 O O . PRO A 1 81 ? 0.714 -0.558 -15.728 1.00 79.56 81 PRO A O 1
ATOM 623 N N . VAL A 1 82 ? 0.092 -0.108 -13.614 1.00 77.06 82 VAL A N 1
ATOM 624 C CA . VAL A 1 82 ? 0.904 1.113 -13.493 1.00 77.06 82 VAL A CA 1
ATOM 625 C C . VAL A 1 82 ? 2.390 0.796 -13.622 1.00 77.06 82 VAL A C 1
ATOM 627 O O . VAL A 1 82 ? 3.092 1.516 -14.322 1.00 77.06 82 VAL A O 1
ATOM 630 N N . GLN A 1 83 ? 2.882 -0.288 -13.019 1.00 69.88 83 GLN A N 1
ATOM 631 C CA . GLN A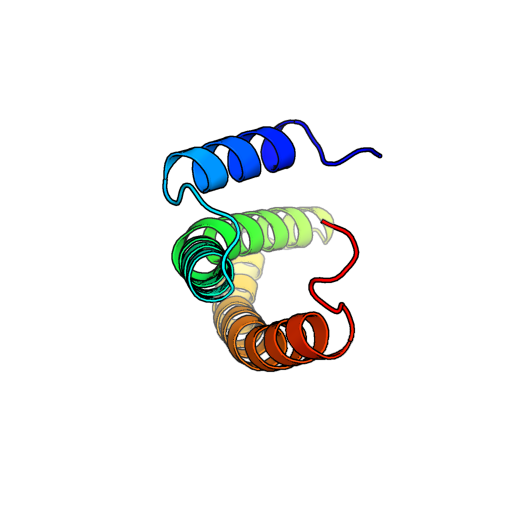 1 83 ? 4.267 -0.727 -13.160 1.00 69.88 83 GLN A CA 1
ATOM 632 C C . GLN A 1 83 ? 4.579 -1.112 -14.603 1.00 69.88 83 GLN A C 1
ATOM 634 O O . GLN A 1 83 ? 5.600 -0.683 -15.132 1.00 69.88 83 GLN A O 1
ATOM 639 N N . ILE A 1 84 ? 3.699 -1.878 -15.253 1.00 73.62 84 ILE A N 1
ATOM 640 C CA . ILE A 1 84 ? 3.840 -2.265 -16.662 1.00 73.62 84 ILE A CA 1
ATOM 641 C C . ILE A 1 84 ? 3.883 -1.022 -17.553 1.00 73.62 84 ILE A C 1
ATOM 643 O O . ILE A 1 84 ? 4.785 -0.899 -18.380 1.00 73.62 84 ILE A O 1
ATOM 647 N N . ALA A 1 85 ? 2.966 -0.075 -17.347 1.00 77.00 85 ALA A N 1
ATOM 648 C CA . ALA A 1 85 ? 2.952 1.197 -18.053 1.00 77.00 85 ALA A CA 1
ATOM 649 C C . ALA A 1 85 ? 4.233 1.996 -17.782 1.00 77.00 85 ALA A C 1
ATOM 651 O O . ALA A 1 85 ? 4.844 2.488 -18.721 1.00 77.00 85 ALA A O 1
ATOM 652 N N . ASN A 1 86 ? 4.706 2.070 -16.538 1.00 69.62 86 ASN A N 1
ATOM 653 C CA . ASN A 1 86 ? 5.954 2.752 -16.194 1.00 69.62 86 ASN A CA 1
ATOM 654 C C . ASN A 1 86 ? 7.152 2.119 -16.927 1.00 69.62 86 ASN A C 1
ATOM 656 O O . ASN A 1 86 ? 7.936 2.828 -17.544 1.00 69.62 86 ASN A O 1
ATOM 660 N N . PHE A 1 87 ? 7.237 0.784 -16.983 1.00 66.12 87 PHE A N 1
ATOM 661 C CA . PHE A 1 87 ? 8.264 0.079 -17.763 1.00 66.12 87 PHE A CA 1
ATOM 662 C C . PHE A 1 87 ? 8.145 0.262 -19.280 1.00 66.12 87 PHE A C 1
ATOM 664 O O . PHE A 1 87 ? 9.127 0.019 -19.988 1.00 66.12 87 PHE A O 1
ATOM 671 N N . TYR A 1 88 ? 6.956 0.598 -19.779 1.00 66.31 88 TYR A N 1
ATOM 672 C CA . TYR A 1 88 ? 6.691 0.800 -21.200 1.00 66.31 88 TYR A CA 1
ATOM 673 C C . TYR A 1 88 ? 6.951 2.250 -21.629 1.00 66.31 88 TYR A C 1
ATOM 675 O O . TYR A 1 88 ? 7.588 2.488 -22.651 1.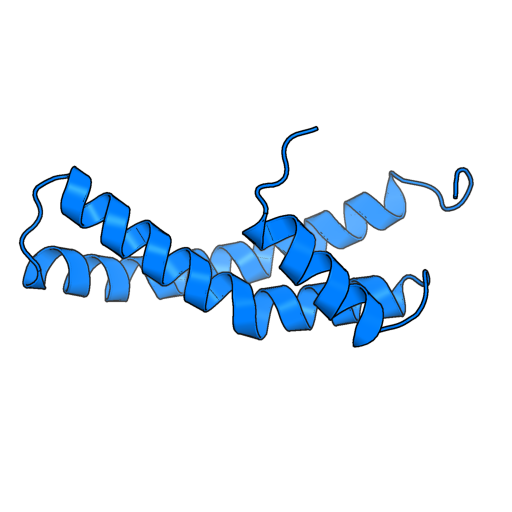00 66.31 88 TYR A O 1
ATOM 683 N N . PHE A 1 89 ? 6.497 3.216 -20.828 1.00 65.62 89 PHE A N 1
ATOM 684 C CA . PHE A 1 89 ? 6.584 4.651 -21.101 1.00 65.62 89 PHE A CA 1
ATOM 685 C C . PHE A 1 89 ? 7.879 5.300 -20.615 1.00 65.62 89 PHE A C 1
ATOM 687 O O . PHE A 1 89 ? 8.238 6.349 -21.139 1.00 65.62 89 PHE A O 1
ATOM 694 N N . VAL A 1 90 ? 8.586 4.706 -19.647 1.00 59.31 90 VAL A N 1
ATOM 695 C CA . VAL A 1 90 ? 9.929 5.136 -19.237 1.00 59.31 90 VAL A CA 1
ATOM 696 C C . VAL A 1 90 ? 10.933 4.168 -19.869 1.00 59.31 90 VAL A C 1
ATOM 698 O O . VAL A 1 90 ? 11.183 3.087 -19.323 1.00 59.31 90 VAL A O 1
ATOM 701 N N . PRO A 1 91 ? 11.501 4.494 -21.047 1.00 47.44 91 PRO A N 1
ATOM 702 C CA . PRO A 1 91 ? 12.484 3.634 -21.671 1.00 47.44 91 PRO A CA 1
ATOM 703 C C . PRO A 1 91 ? 13.744 3.601 -20.804 1.00 47.44 91 PRO A C 1
ATOM 705 O O . PRO A 1 91 ? 14.156 4.608 -20.233 1.00 47.44 91 PRO A O 1
ATOM 708 N N . LEU A 1 92 ? 14.410 2.446 -20.788 1.00 50.62 92 LEU A N 1
ATOM 709 C CA . LEU A 1 92 ? 15.710 2.187 -20.149 1.00 50.62 92 LEU A CA 1
ATOM 710 C C . LEU A 1 92 ? 16.854 3.138 -20.577 1.00 50.62 92 LEU A C 1
ATOM 712 O O . LEU A 1 92 ? 17.972 2.976 -20.105 1.00 50.62 92 LEU A O 1
ATOM 716 N N . ASN A 1 93 ? 16.603 4.105 -21.462 1.00 46.28 93 ASN A N 1
ATOM 717 C CA . ASN A 1 93 ? 17.627 4.898 -22.138 1.00 46.28 93 ASN A CA 1
ATOM 718 C C . ASN A 1 93 ? 18.109 6.140 -21.379 1.00 46.28 93 ASN A C 1
ATOM 720 O O . ASN A 1 93 ? 18.956 6.842 -21.917 1.00 46.28 93 ASN A O 1
ATOM 724 N N . HIS A 1 94 ? 17.617 6.438 -20.175 1.00 42.69 94 HIS A N 1
ATOM 725 C CA . HIS A 1 94 ? 18.178 7.494 -19.312 1.00 42.69 94 HIS A CA 1
ATOM 726 C C . HIS A 1 94 ? 18.352 6.963 -17.881 1.00 42.69 94 HIS A C 1
ATOM 728 O O . HIS A 1 94 ? 17.691 7.421 -16.948 1.00 42.69 94 HIS A O 1
ATOM 734 N N . ARG A 1 95 ? 19.202 5.948 -17.714 1.00 48.00 95 ARG A N 1
ATOM 735 C CA . ARG A 1 95 ? 19.692 5.521 -16.403 1.00 48.00 95 ARG A CA 1
ATOM 736 C C . ARG A 1 95 ? 21.205 5.610 -16.359 1.00 48.00 95 ARG A C 1
ATOM 738 O O . ARG A 1 95 ? 21.820 5.275 -17.392 1.00 48.00 95 ARG A O 1
#